Protein AF-A0A0G4NEL7-F1 (afdb_monomer)

Structure (mmCIF, N/CA/C/O backbone):
data_AF-A0A0G4NEL7-F1
#
_entry.id   AF-A0A0G4NEL7-F1
#
loop_
_atom_site.group_PDB
_atom_site.id
_atom_site.type_symbol
_atom_site.label_atom_id
_atom_site.label_alt_id
_atom_site.label_comp_id
_atom_site.label_asym_id
_atom_site.label_entity_id
_atom_site.label_seq_id
_a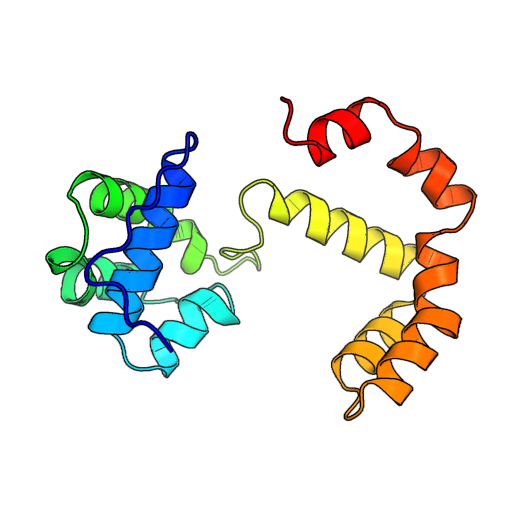tom_site.pdbx_PDB_ins_code
_atom_site.Cartn_x
_atom_site.Cartn_y
_atom_site.Cartn_z
_atom_site.occupancy
_atom_site.B_iso_or_equiv
_atom_site.auth_seq_id
_atom_site.auth_comp_id
_atom_site.auth_asym_id
_atom_site.auth_atom_id
_atom_site.pdbx_PDB_model_num
ATOM 1 N N . MET A 1 1 ? -12.979 19.273 -17.656 1.00 48.06 1 MET A N 1
ATOM 2 C CA . MET A 1 1 ? -11.788 18.869 -16.875 1.00 48.06 1 MET A CA 1
ATOM 3 C C . MET A 1 1 ? -10.561 19.122 -17.731 1.00 48.06 1 MET A C 1
ATOM 5 O O . MET A 1 1 ? -10.518 18.624 -18.847 1.00 48.06 1 MET A O 1
ATOM 9 N N . GLN A 1 2 ? -9.618 19.945 -17.270 1.00 65.31 2 GLN A N 1
ATOM 10 C CA . GLN A 1 2 ? -8.344 20.134 -17.970 1.00 65.31 2 GLN A CA 1
ATOM 11 C C . GLN A 1 2 ? -7.508 18.861 -17.794 1.00 65.31 2 GLN A C 1
ATOM 13 O O . GLN A 1 2 ? -7.263 18.450 -16.663 1.00 65.31 2 GLN A O 1
ATOM 18 N N . SER A 1 3 ? -7.133 18.216 -18.899 1.00 69.62 3 SER A N 1
ATOM 19 C CA . SER A 1 3 ? -6.262 17.036 -18.884 1.00 69.62 3 SER A CA 1
ATOM 20 C C . SER A 1 3 ? -4.810 17.517 -18.902 1.00 69.62 3 SER A C 1
ATOM 22 O O . SER A 1 3 ? -4.386 18.070 -19.920 1.00 69.62 3 SER A O 1
ATOM 24 N N . PRO A 1 4 ? -4.053 17.395 -17.798 1.00 80.25 4 PRO A N 1
ATOM 25 C CA . PRO A 1 4 ? -2.682 17.884 -17.755 1.00 80.25 4 PRO A CA 1
ATOM 26 C C . PRO A 1 4 ? -1.802 17.077 -18.715 1.00 80.25 4 PRO A C 1
ATOM 28 O O . PRO A 1 4 ? -1.865 15.851 -18.742 1.00 80.25 4 PRO A O 1
ATOM 31 N N . ALA A 1 5 ? -0.943 17.760 -19.474 1.00 84.88 5 ALA A N 1
ATOM 32 C CA . ALA A 1 5 ? -0.010 17.103 -20.393 1.00 84.88 5 ALA A CA 1
ATOM 33 C C . ALA A 1 5 ? 1.099 16.320 -19.661 1.00 84.88 5 ALA A C 1
ATOM 35 O O . ALA A 1 5 ? 1.707 15.418 -20.234 1.00 84.88 5 ALA A O 1
ATOM 36 N N . ARG A 1 6 ? 1.394 16.677 -18.401 1.00 83.81 6 ARG A N 1
ATOM 37 C CA . ARG A 1 6 ? 2.424 16.037 -17.576 1.00 83.81 6 ARG A CA 1
ATOM 38 C C . ARG A 1 6 ? 2.160 16.259 -16.087 1.00 83.81 6 ARG A C 1
ATOM 40 O O . ARG A 1 6 ? 1.699 17.328 -15.697 1.00 83.81 6 ARG A O 1
ATOM 47 N N . ILE A 1 7 ? 2.505 15.269 -15.267 1.00 83.88 7 ILE A N 1
ATOM 48 C CA . ILE A 1 7 ? 2.456 15.339 -13.802 1.00 83.88 7 ILE A CA 1
ATOM 49 C C . ILE A 1 7 ? 3.872 15.102 -13.272 1.00 83.88 7 ILE A C 1
ATOM 51 O O . ILE A 1 7 ? 4.508 14.112 -13.630 1.00 83.88 7 ILE A O 1
ATOM 55 N N . HIS A 1 8 ? 4.360 16.008 -12.427 1.00 85.38 8 HIS A N 1
ATOM 56 C CA . HIS A 1 8 ? 5.621 15.858 -11.705 1.00 85.38 8 HIS A CA 1
ATOM 57 C C . HIS A 1 8 ? 5.320 15.674 -10.219 1.00 85.38 8 HIS A C 1
ATOM 59 O O . HIS A 1 8 ? 4.723 16.551 -9.600 1.00 85.38 8 HIS A O 1
ATOM 65 N N . ALA A 1 9 ? 5.728 14.539 -9.657 1.00 86.38 9 ALA A N 1
ATOM 66 C CA . ALA A 1 9 ? 5.651 14.274 -8.227 1.00 86.38 9 ALA A CA 1
ATOM 67 C C . ALA A 1 9 ? 7.058 14.360 -7.632 1.00 86.38 9 ALA A C 1
ATOM 69 O O . ALA A 1 9 ? 7.977 13.706 -8.125 1.00 86.38 9 ALA A O 1
ATOM 70 N N . VAL A 1 10 ? 7.222 15.194 -6.607 1.00 86.44 10 VAL A N 1
ATOM 71 C CA . VAL A 1 10 ? 8.494 15.400 -5.911 1.00 86.44 10 VAL A CA 1
ATOM 72 C C . VAL A 1 10 ? 8.247 15.203 -4.425 1.00 86.44 10 VAL A C 1
ATOM 74 O O . VAL A 1 10 ? 7.520 15.976 -3.809 1.00 86.44 10 VAL A O 1
ATOM 77 N N . ASP A 1 11 ? 8.860 14.164 -3.870 1.00 89.88 11 ASP A N 1
ATOM 78 C CA . ASP A 1 11 ? 8.845 13.866 -2.439 1.00 89.88 11 ASP A CA 1
ATOM 79 C C . ASP A 1 11 ? 10.283 13.764 -1.912 1.00 89.88 11 ASP A C 1
ATOM 81 O O . ASP A 1 11 ? 11.162 13.229 -2.598 1.00 89.88 11 ASP A O 1
ATOM 85 N N . LEU A 1 12 ? 10.516 14.275 -0.699 1.00 88.12 12 LEU A N 1
ATOM 86 C CA . LEU A 1 12 ? 11.812 14.208 -0.016 1.00 88.12 12 LEU A CA 1
ATOM 87 C C . LEU A 1 12 ? 12.165 12.777 0.410 1.00 88.12 12 LEU A C 1
ATOM 89 O O . LEU A 1 12 ? 13.341 12.429 0.490 1.00 88.12 12 LEU A O 1
ATOM 93 N N . ASN A 1 13 ? 11.162 11.938 0.672 1.00 88.12 13 ASN A N 1
ATOM 94 C CA . ASN A 1 13 ? 11.344 10.532 0.974 1.00 88.12 13 ASN A CA 1
ATOM 95 C C . ASN A 1 13 ? 11.359 9.714 -0.334 1.00 88.12 13 ASN A C 1
ATOM 97 O O . ASN A 1 13 ? 10.303 9.471 -0.927 1.00 88.12 13 ASN A O 1
ATOM 101 N N . PRO A 1 14 ? 12.521 9.188 -0.768 1.00 90.75 14 PRO A N 1
ATOM 102 C CA . PRO A 1 14 ? 12.629 8.455 -2.030 1.00 90.75 14 PRO A CA 1
ATOM 103 C C . PRO A 1 14 ? 11.722 7.217 -2.091 1.00 90.75 14 PRO A C 1
ATOM 105 O O . PRO A 1 14 ? 11.287 6.828 -3.173 1.00 90.75 14 PRO A O 1
ATOM 108 N N . THR A 1 15 ? 11.369 6.625 -0.944 1.00 92.12 15 THR A N 1
ATOM 109 C CA . THR A 1 15 ? 10.478 5.454 -0.897 1.00 92.12 15 THR A CA 1
ATOM 110 C C . THR A 1 15 ? 9.052 5.771 -1.356 1.00 92.12 15 THR A C 1
ATOM 112 O O . THR A 1 15 ? 8.410 4.913 -1.962 1.00 92.12 15 THR A O 1
ATOM 115 N N . GLN A 1 16 ? 8.572 7.005 -1.148 1.00 91.88 16 GLN A N 1
ATOM 116 C CA . GLN A 1 16 ? 7.262 7.447 -1.640 1.00 91.88 16 GLN A CA 1
ATOM 117 C C . GLN A 1 16 ? 7.264 7.564 -3.164 1.00 91.88 16 GLN A C 1
ATOM 119 O O . GLN A 1 16 ? 6.340 7.080 -3.820 1.00 91.88 16 GLN A O 1
ATOM 124 N N . ASN A 1 17 ? 8.342 8.104 -3.740 1.00 95.25 17 ASN A N 1
ATOM 125 C CA . ASN A 1 17 ? 8.513 8.165 -5.192 1.00 95.25 17 ASN A CA 1
ATOM 126 C C . ASN A 1 17 ? 8.577 6.751 -5.796 1.00 95.25 17 ASN A C 1
ATOM 128 O O . ASN A 1 17 ? 7.888 6.468 -6.773 1.00 95.25 17 ASN A O 1
ATOM 132 N N . HIS A 1 18 ? 9.307 5.820 -5.171 1.00 96.31 18 HIS A N 1
ATOM 133 C CA . HIS A 1 18 ? 9.355 4.427 -5.632 1.00 96.31 18 HIS A CA 1
ATOM 134 C C . HIS A 1 18 ? 7.998 3.717 -5.542 1.00 96.31 18 HIS A C 1
ATOM 136 O O . HIS A 1 18 ? 7.674 2.903 -6.410 1.00 96.31 18 HIS A O 1
ATOM 142 N N . LEU A 1 19 ? 7.189 4.006 -4.518 1.00 96.56 19 LEU A N 1
ATOM 143 C CA . LEU A 1 19 ? 5.825 3.483 -4.408 1.00 96.56 19 LEU A CA 1
ATOM 144 C C . LEU A 1 19 ? 4.894 4.077 -5.464 1.00 96.56 19 LEU A C 1
ATOM 146 O O . LEU A 1 19 ? 4.054 3.357 -6.006 1.00 96.56 19 LEU A O 1
ATOM 150 N N . LEU A 1 20 ? 5.046 5.363 -5.780 1.00 96.50 20 LEU A N 1
ATOM 151 C CA . LEU A 1 20 ? 4.306 5.997 -6.864 1.00 96.50 20 LEU A CA 1
ATOM 152 C C . LEU A 1 20 ? 4.649 5.357 -8.213 1.00 96.50 20 LEU A C 1
ATOM 154 O O . LEU A 1 20 ? 3.737 4.963 -8.937 1.00 96.50 20 LEU A O 1
ATOM 158 N N . GLU A 1 21 ? 5.938 5.193 -8.520 1.00 97.44 21 GLU A N 1
ATOM 159 C CA . GLU A 1 21 ? 6.393 4.508 -9.736 1.00 97.44 21 GLU A CA 1
ATOM 160 C C . GLU A 1 21 ? 5.811 3.092 -9.828 1.00 97.44 21 GLU A C 1
ATOM 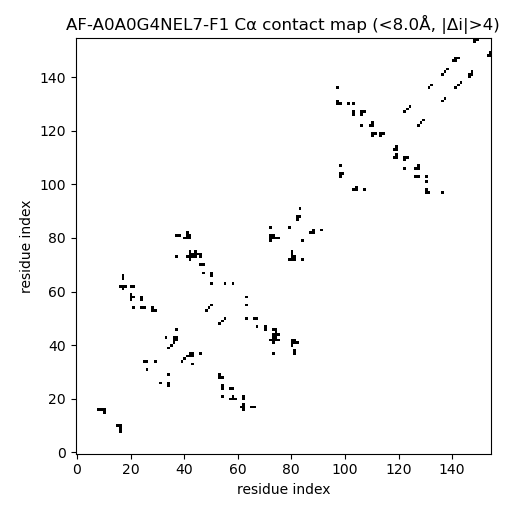162 O O . GLU A 1 21 ? 5.274 2.715 -10.868 1.00 97.44 21 GLU A O 1
ATOM 167 N N . LEU A 1 22 ? 5.820 2.329 -8.727 1.00 98.19 22 LEU A N 1
ATOM 168 C CA . LEU A 1 22 ? 5.236 0.986 -8.694 1.00 98.19 22 LEU A CA 1
ATOM 169 C C . LEU A 1 22 ? 3.734 0.987 -8.988 1.00 98.19 22 LEU A C 1
ATOM 171 O O . LEU A 1 22 ? 3.259 0.120 -9.723 1.00 98.19 22 LEU A O 1
ATOM 175 N N . LYS A 1 23 ? 2.981 1.947 -8.439 1.00 97.69 23 LYS A N 1
ATOM 176 C CA . LYS A 1 23 ? 1.544 2.089 -8.714 1.00 97.69 23 LYS A CA 1
ATOM 177 C C . LYS A 1 23 ? 1.288 2.394 -10.185 1.00 97.69 23 LYS A C 1
ATOM 179 O O . LYS A 1 23 ? 0.441 1.742 -10.786 1.00 97.69 23 LYS A O 1
ATOM 184 N N . VAL A 1 24 ? 2.025 3.342 -10.764 1.00 97.00 24 VAL A N 1
ATOM 185 C CA . VAL A 1 24 ? 1.889 3.712 -12.182 1.00 97.00 24 VAL A CA 1
ATOM 186 C C . VAL A 1 24 ? 2.243 2.528 -13.083 1.00 97.00 24 VAL A C 1
ATOM 188 O O . VAL A 1 24 ? 1.439 2.158 -13.933 1.00 97.00 24 VAL A O 1
ATOM 191 N N . ALA A 1 25 ? 3.380 1.869 -12.844 1.00 97.88 25 ALA A N 1
ATOM 192 C CA . ALA A 1 25 ? 3.784 0.671 -13.579 1.00 97.88 25 ALA A CA 1
ATOM 193 C C . ALA A 1 25 ? 2.719 -0.435 -13.504 1.00 97.88 25 ALA A C 1
ATOM 195 O O . ALA A 1 25 ? 2.399 -1.068 -14.508 1.00 97.88 25 ALA A O 1
ATOM 196 N N . SER A 1 26 ? 2.128 -0.634 -12.323 1.00 98.06 26 SER A N 1
ATOM 197 C CA . SER A 1 26 ? 1.080 -1.634 -12.118 1.00 98.06 26 SER A CA 1
ATOM 198 C C . SER A 1 26 ? -0.210 -1.288 -12.858 1.00 98.06 26 SER A C 1
ATOM 200 O O . SER A 1 26 ? -0.813 -2.178 -13.445 1.00 98.06 26 SER A O 1
ATOM 202 N N . TYR A 1 27 ? -0.608 -0.013 -12.884 1.00 95.94 27 TYR A N 1
ATOM 203 C CA . TYR A 1 27 ? -1.751 0.442 -13.682 1.00 95.94 27 TYR A CA 1
ATOM 204 C C . TYR A 1 27 ? -1.553 0.198 -15.181 1.00 95.94 27 TYR A C 1
ATOM 206 O O . TYR A 1 27 ? -2.517 -0.103 -15.878 1.00 95.94 27 TYR A O 1
ATOM 214 N N . CYS A 1 28 ? -0.323 0.336 -15.681 1.00 95.44 28 CYS A N 1
ATOM 215 C CA . CYS A 1 28 ? -0.023 0.147 -17.098 1.00 95.44 28 CYS A CA 1
ATOM 216 C C . CYS A 1 28 ? 0.084 -1.329 -17.508 1.00 95.44 28 CYS A C 1
ATOM 218 O O . CYS A 1 28 ? -0.297 -1.670 -18.624 1.00 95.44 28 CYS A O 1
ATOM 220 N N . ALA A 1 29 ? 0.638 -2.186 -16.645 1.00 97.56 29 ALA A N 1
ATOM 221 C CA . ALA A 1 29 ? 1.100 -3.518 -17.044 1.00 97.56 29 ALA A CA 1
ATOM 222 C C . ALA A 1 29 ? 0.322 -4.693 -16.429 1.00 97.56 29 ALA A C 1
ATOM 224 O O . ALA A 1 29 ? 0.506 -5.834 -16.864 1.00 97.56 29 ALA A O 1
ATOM 225 N N . LEU A 1 30 ? -0.503 -4.464 -15.401 1.00 98.25 30 LEU A N 1
ATOM 226 C CA . LEU A 1 30 ? -1.189 -5.537 -14.677 1.00 98.25 30 LEU A CA 1
ATOM 227 C C . LEU A 1 30 ? -2.704 -5.527 -14.912 1.00 98.25 30 LEU A C 1
ATOM 229 O O . LEU A 1 30 ? -3.304 -4.458 -15.031 1.00 98.25 30 LEU A O 1
ATOM 233 N N . PRO A 1 31 ? -3.352 -6.707 -14.910 1.00 97.94 31 PRO A N 1
ATOM 234 C CA . PRO A 1 31 ? -4.798 -6.771 -14.763 1.00 97.94 31 PRO A CA 1
ATOM 235 C C . PRO A 1 31 ? -5.216 -6.232 -13.388 1.00 97.94 31 PRO A C 1
ATOM 237 O O . PRO A 1 31 ? -4.446 -6.253 -12.422 1.00 97.94 31 PRO A O 1
ATOM 240 N N . TYR A 1 32 ? -6.471 -5.791 -13.290 1.00 97.38 32 TYR A N 1
ATOM 241 C CA . TYR A 1 32 ? -7.021 -5.214 -12.061 1.00 97.38 32 TYR A CA 1
ATOM 242 C C . TYR A 1 32 ? -6.883 -6.140 -10.844 1.00 97.38 32 TYR A C 1
ATOM 244 O O . TYR A 1 32 ? -6.658 -5.666 -9.738 1.00 97.38 32 TYR A O 1
ATOM 252 N N . GLU A 1 33 ? -6.967 -7.452 -11.042 1.00 97.81 33 GLU A N 1
ATOM 253 C CA . GLU A 1 33 ? -6.866 -8.460 -9.984 1.00 97.81 33 GLU A CA 1
ATOM 254 C C . GLU A 1 33 ? -5.499 -8.419 -9.283 1.00 97.81 33 GLU A C 1
ATOM 256 O O . GLU A 1 33 ? -5.418 -8.317 -8.058 1.00 97.81 33 GLU A O 1
ATOM 261 N N . ASP A 1 34 ? -4.414 -8.419 -10.062 1.00 98.06 34 ASP A N 1
ATOM 262 C CA . ASP A 1 34 ? -3.045 -8.327 -9.546 1.00 98.06 34 ASP A CA 1
ATOM 263 C C . ASP A 1 34 ? -2.798 -6.950 -8.908 1.00 98.06 34 ASP A C 1
ATOM 265 O O . ASP A 1 34 ? -2.170 -6.845 -7.849 1.00 98.06 34 ASP A O 1
ATOM 269 N N . PHE A 1 35 ? -3.340 -5.888 -9.518 1.00 97.88 35 PHE A N 1
ATOM 270 C CA . PHE A 1 35 ? -3.289 -4.538 -8.958 1.00 97.88 35 PHE A CA 1
ATOM 271 C C . PHE A 1 35 ? -3.983 -4.469 -7.589 1.00 97.88 35 PHE A C 1
ATOM 273 O O . PHE A 1 35 ? -3.421 -3.936 -6.628 1.00 97.88 35 PHE A O 1
ATOM 280 N N . TRP A 1 36 ? -5.190 -5.029 -7.479 1.00 97.06 36 TRP A N 1
ATOM 281 C CA . TRP A 1 36 ? -5.966 -5.050 -6.243 1.00 97.06 36 TRP A CA 1
ATOM 282 C C . TRP A 1 36 ? -5.272 -5.865 -5.158 1.00 97.06 36 TRP A C 1
ATOM 284 O O . TRP A 1 36 ? -5.222 -5.446 -4.008 1.00 97.06 36 TRP A O 1
ATOM 294 N N . ARG A 1 37 ? -4.648 -6.989 -5.497 1.00 96.69 37 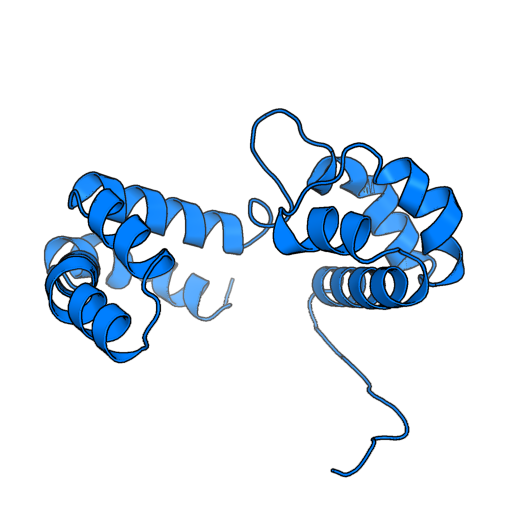ARG A N 1
ATOM 295 C CA . ARG A 1 37 ? -3.846 -7.742 -4.525 1.00 96.69 37 ARG A CA 1
ATOM 296 C C . ARG A 1 37 ? -2.695 -6.887 -3.981 1.00 96.69 37 ARG A C 1
ATOM 298 O O . ARG A 1 37 ? -2.515 -6.775 -2.768 1.00 96.69 37 ARG A O 1
ATOM 305 N N . LEU A 1 38 ? -1.956 -6.195 -4.853 1.00 96.50 38 LEU A N 1
ATOM 306 C CA . LEU A 1 38 ? -0.843 -5.338 -4.431 1.00 96.50 38 LEU A CA 1
ATOM 307 C C . LEU A 1 38 ? -1.277 -4.154 -3.564 1.00 96.50 38 LEU A C 1
ATOM 309 O O . LEU A 1 38 ? -0.635 -3.892 -2.550 1.00 96.50 38 LEU A O 1
ATOM 313 N N . PHE A 1 39 ? -2.337 -3.439 -3.941 1.00 96.19 39 PHE A N 1
ATOM 314 C CA . PHE A 1 39 ? -2.680 -2.153 -3.319 1.00 96.19 39 PHE A CA 1
ATOM 315 C C . PHE A 1 39 ? -4.034 -2.109 -2.618 1.00 96.19 39 PHE A C 1
ATOM 317 O O . PHE A 1 39 ? -4.286 -1.162 -1.899 1.00 96.19 39 PHE A O 1
ATOM 324 N N . GLY A 1 40 ? -4.915 -3.076 -2.812 1.00 93.38 40 GLY A N 1
ATOM 325 C CA . GLY A 1 40 ? -6.110 -3.270 -1.989 1.00 93.38 40 GLY A CA 1
ATOM 326 C C . GLY A 1 40 ? -5.768 -4.123 -0.773 1.00 93.38 40 GLY A C 1
ATOM 327 O O . GLY A 1 40 ? -5.840 -3.660 0.364 1.00 93.38 40 GLY A O 1
ATOM 328 N N . ASP A 1 41 ? -5.289 -5.344 -1.020 1.00 93.12 41 ASP A N 1
ATOM 329 C CA . ASP A 1 41 ? -4.933 -6.286 0.050 1.00 93.12 41 ASP A CA 1
ATOM 330 C C . ASP A 1 41 ? -3.548 -5.999 0.655 1.00 93.12 41 ASP A C 1
ATOM 332 O O . ASP A 1 41 ? -3.224 -6.449 1.759 1.00 93.12 41 ASP A O 1
ATOM 336 N N . GLY A 1 42 ? -2.703 -5.257 -0.067 1.00 95.00 42 GLY A N 1
ATOM 337 C CA . GLY A 1 42 ? -1.337 -4.959 0.356 1.00 95.00 42 GLY A CA 1
ATOM 338 C C . GLY A 1 42 ? -0.384 -6.150 0.233 1.00 95.00 42 GLY A C 1
ATOM 339 O O . GLY A 1 42 ? 0.666 -6.143 0.882 1.00 95.00 42 GLY A O 1
ATOM 340 N N . LYS A 1 43 ? -0.746 -7.199 -0.523 1.00 95.75 43 LYS A N 1
ATOM 341 C CA . LYS A 1 43 ? -0.001 -8.464 -0.613 1.00 95.75 43 LYS A CA 1
ATOM 342 C C . LYS A 1 43 ? -0.144 -9.139 -1.962 1.00 95.75 43 LYS A C 1
ATOM 344 O O . LYS A 1 43 ? -1.227 -9.248 -2.514 1.00 95.75 43 LYS A O 1
ATOM 349 N N . HIS A 1 44 ? 0.945 -9.732 -2.428 1.00 97.00 44 HIS A N 1
ATOM 350 C CA . HIS A 1 44 ? 0.934 -10.532 -3.638 1.00 97.00 44 HIS A CA 1
ATOM 351 C C . HIS A 1 44 ? 2.011 -11.626 -3.564 1.00 97.00 44 HIS A C 1
ATOM 353 O O . HIS A 1 44 ? 3.198 -11.295 -3.515 1.00 97.00 44 HIS A O 1
ATOM 359 N N . PRO A 1 45 ? 1.648 -12.924 -3.572 1.00 95.81 45 PRO A N 1
ATOM 360 C CA . PRO A 1 45 ? 2.615 -14.020 -3.459 1.00 95.81 45 PRO A CA 1
ATOM 361 C C . PRO A 1 45 ? 3.606 -14.043 -4.629 1.00 95.81 45 PRO A C 1
ATOM 363 O O . PRO A 1 45 ? 4.791 -14.279 -4.418 1.00 95.81 45 PRO A O 1
ATOM 366 N N . ASP A 1 46 ? 3.148 -13.691 -5.832 1.00 96.94 46 ASP A N 1
ATOM 367 C CA . ASP A 1 46 ? 3.984 -13.681 -7.040 1.00 96.94 46 ASP A CA 1
ATOM 368 C C . ASP A 1 46 ? 4.605 -12.311 -7.351 1.00 96.94 46 ASP A C 1
ATOM 370 O O . ASP A 1 46 ? 5.024 -12.063 -8.482 1.00 96.94 46 ASP A O 1
ATOM 374 N N . PHE A 1 47 ? 4.685 -11.403 -6.365 1.00 98.00 47 PHE A N 1
ATOM 375 C CA . PHE A 1 47 ? 5.180 -10.039 -6.596 1.00 98.00 47 PHE A CA 1
ATOM 376 C C . PHE A 1 47 ? 6.559 -10.017 -7.261 1.00 98.00 47 PHE A C 1
ATOM 378 O O . PHE A 1 47 ? 6.782 -9.236 -8.179 1.00 98.00 47 PHE A O 1
ATOM 385 N N . ARG A 1 48 ? 7.474 -10.907 -6.850 1.00 97.94 48 ARG A N 1
ATOM 386 C CA . ARG A 1 48 ? 8.804 -11.015 -7.468 1.00 97.94 48 ARG A CA 1
ATOM 387 C C . ARG A 1 48 ? 8.709 -11.284 -8.967 1.00 97.94 48 ARG A C 1
ATOM 389 O O . ARG A 1 48 ? 9.416 -10.655 -9.745 1.00 97.94 48 ARG A O 1
ATOM 396 N N . THR A 1 49 ? 7.855 -12.218 -9.367 1.00 98.25 49 THR A N 1
ATOM 397 C CA . THR A 1 49 ? 7.678 -12.587 -10.773 1.00 98.25 49 THR A CA 1
ATOM 398 C C . THR A 1 49 ? 7.093 -11.420 -11.556 1.00 98.25 49 THR A C 1
ATOM 400 O O . THR A 1 49 ? 7.645 -11.062 -12.596 1.00 98.25 49 THR A O 1
ATOM 403 N N . LEU A 1 50 ? 6.048 -10.771 -11.033 1.00 98.31 50 LEU A N 1
ATOM 404 C CA . LEU A 1 50 ? 5.456 -9.578 -11.648 1.00 98.31 50 LEU A CA 1
ATOM 405 C C . LEU A 1 50 ? 6.481 -8.449 -11.798 1.00 98.31 50 LEU A C 1
ATOM 407 O O . LEU A 1 50 ? 6.584 -7.849 -12.867 1.00 98.31 50 LEU A O 1
ATOM 411 N N . LEU A 1 51 ? 7.285 -8.210 -10.759 1.00 98.38 51 LEU A N 1
ATOM 412 C CA . LEU A 1 51 ? 8.327 -7.191 -10.755 1.00 98.38 51 LEU A CA 1
ATOM 413 C C . LEU A 1 51 ? 9.343 -7.419 -11.877 1.00 98.38 51 LEU A C 1
ATOM 415 O O . LEU A 1 51 ? 9.660 -6.490 -12.613 1.00 98.38 51 LEU A O 1
ATOM 419 N N . MET A 1 52 ? 9.827 -8.653 -12.028 1.00 97.88 52 MET A N 1
ATOM 420 C CA . MET A 1 52 ? 10.846 -8.988 -13.025 1.00 97.88 52 MET A CA 1
ATOM 421 C C . MET A 1 52 ? 10.295 -8.999 -14.455 1.00 97.88 52 MET A C 1
ATOM 423 O O . MET A 1 52 ? 10.987 -8.553 -15.366 1.00 97.88 52 MET A O 1
ATOM 427 N N . THR A 1 53 ? 9.080 -9.520 -14.650 1.00 97.62 53 THR A N 1
ATOM 428 C CA . THR A 1 53 ? 8.555 -9.859 -15.987 1.00 97.62 53 THR A CA 1
ATOM 429 C C . THR A 1 53 ? 7.621 -8.812 -16.579 1.00 97.62 53 THR A C 1
ATOM 431 O O . THR A 1 53 ? 7.596 -8.662 -17.796 1.00 97.62 53 THR A O 1
ATOM 434 N N . LYS A 1 54 ? 6.852 -8.098 -15.747 1.00 97.88 54 LYS A N 1
ATOM 435 C CA . LYS A 1 54 ? 5.829 -7.146 -16.206 1.00 97.88 54 LYS A CA 1
ATOM 436 C C . LYS A 1 54 ? 6.137 -5.704 -15.820 1.00 97.88 54 LYS A C 1
ATOM 438 O O . LYS A 1 54 ? 5.885 -4.805 -16.608 1.00 97.88 54 LYS A O 1
ATOM 443 N N . LEU A 1 55 ? 6.665 -5.468 -14.618 1.00 98.31 55 LEU A N 1
ATOM 444 C CA . LEU A 1 55 ? 6.819 -4.107 -14.085 1.00 98.31 55 LEU A CA 1
ATOM 445 C C . LEU A 1 55 ? 8.179 -3.479 -14.404 1.00 98.31 55 LEU A C 1
ATOM 447 O O . LEU A 1 55 ? 8.258 -2.261 -14.532 1.00 98.31 55 LEU A O 1
ATOM 451 N N . SER A 1 56 ? 9.239 -4.281 -14.547 1.00 97.19 56 SER A N 1
ATOM 452 C CA . SER A 1 56 ? 10.605 -3.791 -14.780 1.00 97.19 56 SER A CA 1
ATOM 453 C C . SER A 1 56 ? 10.754 -2.812 -15.959 1.00 97.19 56 SER A C 1
ATOM 455 O O . SER A 1 56 ? 11.488 -1.841 -15.780 1.00 97.19 56 SER A O 1
ATOM 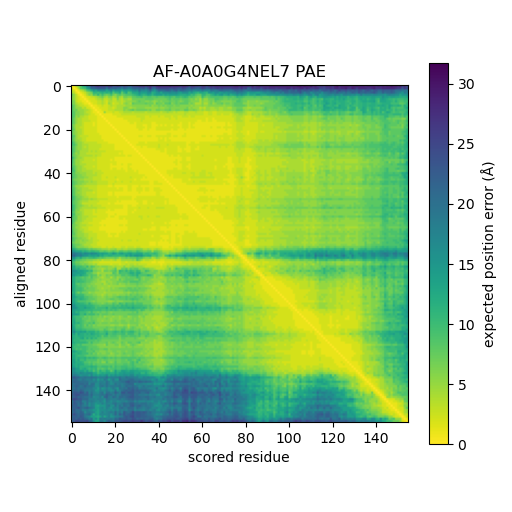457 N N . PRO A 1 57 ? 10.041 -2.943 -17.103 1.00 97.19 57 PRO A N 1
ATOM 458 C CA . PRO A 1 57 ? 10.163 -1.984 -18.207 1.00 97.19 57 PRO A CA 1
ATOM 459 C C . PRO A 1 57 ? 9.556 -0.605 -17.906 1.00 97.19 57 PRO A C 1
ATOM 461 O O . PRO A 1 57 ? 9.825 0.355 -18.622 1.00 97.19 57 PRO A O 1
ATOM 464 N N . HIS A 1 58 ? 8.724 -0.504 -16.866 1.00 97.31 58 HIS A N 1
ATOM 465 C CA . HIS A 1 58 ? 7.972 0.702 -16.504 1.00 97.31 58 HIS A CA 1
ATOM 466 C C . HIS A 1 58 ? 8.505 1.388 -15.239 1.00 97.31 58 HIS A C 1
ATOM 468 O O . HIS A 1 58 ? 7.891 2.332 -14.746 1.00 97.31 58 HIS A O 1
ATOM 474 N N . LEU A 1 59 ? 9.626 0.910 -14.695 1.00 97.50 59 LEU A N 1
ATOM 475 C CA . LEU A 1 59 ? 10.243 1.435 -13.481 1.00 97.50 59 LEU A CA 1
ATOM 476 C C . LEU A 1 59 ? 11.597 2.060 -13.797 1.00 97.50 59 LEU A C 1
ATOM 478 O O . LEU A 1 59 ? 12.357 1.548 -14.618 1.00 97.50 59 LEU A O 1
ATOM 482 N N . SER A 1 60 ? 11.955 3.123 -13.076 1.00 97.00 60 SER A N 1
ATOM 483 C CA . SER A 1 60 ? 13.352 3.546 -13.036 1.00 97.00 60 SER A CA 1
ATOM 484 C C . SER A 1 60 ? 14.227 2.456 -12.407 1.00 97.00 60 SER A C 1
ATOM 486 O O . SER A 1 60 ? 13.783 1.685 -11.549 1.00 97.00 60 SER A O 1
ATOM 488 N N . SER A 1 61 ? 15.515 2.430 -12.761 1.00 97.19 61 SER A N 1
ATOM 489 C CA . SER A 1 61 ? 16.466 1.462 -12.196 1.00 97.19 61 SER A CA 1
ATOM 490 C C . SER A 1 61 ? 16.504 1.504 -10.665 1.00 97.19 61 SER A C 1
ATOM 492 O O . SER A 1 61 ? 16.615 0.462 -10.025 1.00 97.19 61 SER A O 1
ATOM 494 N N . ARG A 1 62 ? 16.357 2.697 -10.068 1.00 97.19 62 ARG A N 1
ATOM 495 C CA . ARG A 1 62 ? 16.339 2.879 -8.608 1.00 97.19 62 ARG A CA 1
ATOM 496 C C . ARG A 1 62 ? 15.086 2.274 -7.979 1.00 97.19 62 ARG A C 1
ATOM 498 O O . ARG A 1 62 ? 15.206 1.522 -7.015 1.00 97.19 62 ARG A O 1
ATOM 505 N N . ALA A 1 63 ? 13.905 2.550 -8.538 1.00 97.50 63 ALA A N 1
ATOM 506 C CA . ALA A 1 63 ? 12.657 1.975 -8.042 1.00 97.50 63 ALA A CA 1
ATOM 507 C C . ALA A 1 63 ? 12.650 0.449 -8.179 1.00 97.50 63 ALA A C 1
ATOM 509 O O . ALA A 1 63 ? 12.290 -0.255 -7.236 1.00 97.50 63 ALA A O 1
ATOM 510 N N . PHE A 1 64 ? 13.111 -0.074 -9.317 1.00 98.19 64 PHE A N 1
ATOM 511 C CA . PHE A 1 64 ? 13.235 -1.512 -9.526 1.00 98.19 64 PHE A CA 1
ATOM 512 C C . PHE A 1 64 ? 14.169 -2.163 -8.496 1.00 98.19 64 PHE A C 1
ATOM 514 O O . PHE A 1 64 ? 13.778 -3.135 -7.851 1.00 98.19 64 PHE A O 1
ATOM 521 N N . GLN A 1 65 ? 15.368 -1.609 -8.283 1.00 98.12 65 GLN A N 1
ATOM 522 C CA . GLN A 1 65 ? 16.311 -2.112 -7.277 1.00 98.12 65 GLN A CA 1
ATOM 523 C C . GLN A 1 65 ? 15.723 -2.073 -5.864 1.00 98.12 65 GLN A C 1
ATOM 525 O O . GLN A 1 65 ? 15.837 -3.057 -5.130 1.00 98.12 65 GLN A O 1
ATOM 530 N N . TYR A 1 66 ? 15.056 -0.975 -5.498 1.00 98.00 66 TYR A N 1
ATOM 531 C CA . TYR A 1 66 ? 14.383 -0.849 -4.210 1.00 98.00 66 TYR A CA 1
ATOM 532 C C . TYR A 1 66 ? 13.343 -1.960 -4.017 1.00 98.00 66 TYR A C 1
ATOM 534 O O . TYR A 1 66 ? 13.376 -2.670 -3.012 1.00 98.00 66 TYR A O 1
ATOM 542 N N . TRP A 1 67 ? 12.451 -2.172 -4.987 1.00 97.94 67 TRP A N 1
ATOM 543 C CA . TRP A 1 67 ? 11.409 -3.194 -4.869 1.00 97.94 67 TRP A CA 1
ATOM 544 C C . TRP A 1 67 ? 11.949 -4.618 -4.944 1.00 97.94 67 TRP A C 1
ATOM 546 O O . TRP A 1 67 ? 11.412 -5.494 -4.271 1.00 97.94 67 TRP A O 1
ATOM 556 N N . LEU A 1 68 ? 13.042 -4.842 -5.675 1.00 97.94 68 LEU A N 1
ATOM 557 C CA . LEU A 1 68 ? 13.742 -6.124 -5.720 1.00 97.94 68 LEU A CA 1
ATOM 558 C C . LEU A 1 68 ? 14.329 -6.486 -4.347 1.00 97.94 68 LEU A C 1
ATOM 560 O O . LEU A 1 68 ? 14.236 -7.636 -3.922 1.00 97.94 68 LEU A O 1
ATOM 564 N N . GLN A 1 69 ? 14.869 -5.508 -3.618 1.00 97.38 69 GLN A N 1
ATOM 565 C CA . GLN A 1 69 ? 15.343 -5.694 -2.239 1.00 97.38 69 GLN A CA 1
ATOM 566 C C . GLN A 1 69 ? 14.182 -5.844 -1.235 1.00 97.38 69 GLN A C 1
ATOM 568 O O . GLN A 1 69 ? 14.312 -6.526 -0.218 1.00 97.38 69 GLN A O 1
ATOM 573 N N . ASN A 1 70 ? 13.016 -5.263 -1.539 1.00 96.19 70 ASN A N 1
ATOM 574 C CA . ASN A 1 70 ? 11.853 -5.200 -0.648 1.00 96.19 70 ASN A CA 1
ATOM 575 C C . ASN A 1 70 ? 10.689 -6.123 -1.058 1.00 96.19 70 ASN A C 1
ATOM 577 O O . ASN A 1 70 ? 9.551 -5.913 -0.646 1.00 96.19 70 ASN A O 1
ATOM 581 N N . ILE A 1 71 ? 10.952 -7.204 -1.802 1.00 96.62 71 ILE A N 1
ATOM 582 C CA . ILE A 1 71 ? 9.926 -8.189 -2.218 1.00 96.62 71 ILE A CA 1
ATOM 583 C C . ILE A 1 71 ? 9.115 -8.729 -1.031 1.00 96.62 71 ILE A C 1
ATOM 585 O O . ILE A 1 71 ? 7.917 -9.013 -1.142 1.00 96.62 71 ILE A O 1
ATOM 589 N N . HIS A 1 72 ? 9.774 -8.888 0.117 1.00 93.75 72 HIS A N 1
ATOM 590 C CA . HIS A 1 72 ? 9.177 -9.411 1.341 1.00 93.75 72 HIS A CA 1
ATOM 591 C C . HIS A 1 72 ? 7.995 -8.566 1.846 1.00 93.75 72 HIS A C 1
ATOM 593 O O . HIS A 1 72 ? 7.144 -9.106 2.546 1.00 93.75 72 HIS A O 1
ATOM 599 N N . VAL A 1 73 ? 7.898 -7.286 1.463 1.00 94.75 73 VAL A N 1
ATOM 600 C CA . VAL A 1 73 ? 6.781 -6.396 1.822 1.00 94.75 73 VAL A CA 1
ATOM 601 C C . VAL A 1 73 ? 5.441 -6.949 1.333 1.00 94.75 73 VAL A C 1
ATOM 603 O O . VAL A 1 73 ? 4.464 -6.921 2.074 1.00 94.75 73 VAL A O 1
ATOM 606 N N . PHE A 1 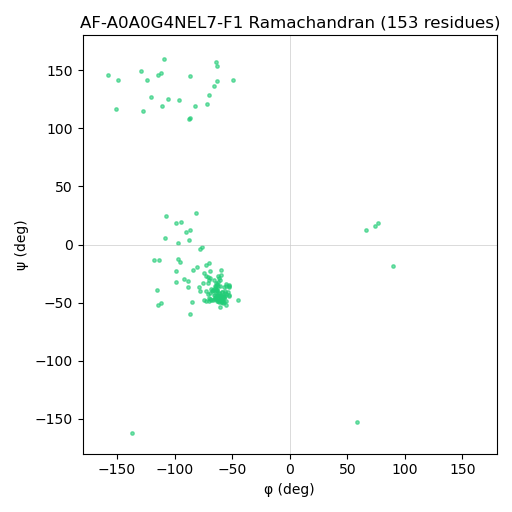74 ? 5.401 -7.511 0.122 1.00 95.94 74 PHE A N 1
ATOM 607 C CA . PHE A 1 74 ? 4.171 -8.042 -0.477 1.00 95.94 74 PHE A CA 1
ATOM 608 C C . PHE A 1 74 ? 4.026 -9.560 -0.345 1.00 95.94 74 PHE A C 1
ATOM 610 O O . PHE A 1 74 ? 2.916 -10.081 -0.420 1.00 95.94 74 PHE A O 1
ATOM 617 N N . THR A 1 75 ? 5.126 -10.287 -0.155 1.00 94.75 75 THR A N 1
ATOM 618 C CA . THR A 1 75 ? 5.136 -11.763 -0.180 1.00 94.75 75 THR A CA 1
ATOM 619 C C . THR A 1 75 ? 5.061 -12.401 1.207 1.00 94.75 75 THR A C 1
ATOM 621 O O . THR A 1 75 ? 5.090 -13.628 1.340 1.00 94.75 75 THR A O 1
ATOM 624 N N . ASN A 1 76 ? 4.966 -11.601 2.272 1.00 88.44 76 ASN A N 1
ATOM 625 C CA . ASN A 1 76 ? 5.013 -12.141 3.619 1.00 88.44 76 ASN A CA 1
ATOM 626 C C . ASN A 1 76 ? 3.758 -12.949 4.008 1.00 88.44 76 ASN A C 1
ATOM 628 O O . ASN A 1 76 ? 2.625 -12.467 3.958 1.00 88.44 76 ASN A O 1
ATOM 632 N N . LYS A 1 77 ? 3.980 -14.173 4.508 1.00 81.44 77 LYS A N 1
ATOM 633 C CA . LYS A 1 77 ? 2.921 -15.085 4.981 1.00 81.44 77 LYS A CA 1
ATOM 634 C C . LYS A 1 77 ? 2.469 -14.831 6.428 1.00 81.44 77 LYS A C 1
ATOM 636 O O . LYS A 1 77 ? 1.357 -15.189 6.794 1.00 81.44 77 LYS A O 1
ATOM 641 N N . ARG A 1 78 ? 3.294 -14.192 7.264 1.00 76.06 78 ARG A N 1
ATOM 642 C CA . ARG A 1 78 ? 3.085 -13.940 8.710 1.00 76.06 78 ARG A CA 1
ATOM 643 C C . ARG A 1 78 ? 2.187 -12.733 9.006 1.00 76.06 78 ARG A C 1
ATOM 645 O O . ARG A 1 78 ? 2.301 -12.107 10.055 1.00 76.06 78 ARG A O 1
ATOM 652 N N . GLY A 1 79 ? 1.285 -12.400 8.088 1.00 71.00 79 GLY A N 1
ATOM 653 C CA . GLY A 1 79 ? 0.222 -11.432 8.346 1.00 71.00 79 GLY A CA 1
ATOM 654 C C . GLY A 1 79 ? 0.545 -9.969 8.040 1.00 71.00 79 GLY A C 1
ATOM 655 O O . GLY A 1 79 ? -0.410 -9.249 7.788 1.00 71.00 79 GLY A O 1
ATOM 656 N N . TYR A 1 80 ? 1.807 -9.548 7.914 1.00 81.94 80 TYR A N 1
ATOM 657 C CA . TYR A 1 80 ? 2.132 -8.167 7.520 1.00 81.94 80 TYR A CA 1
ATOM 658 C C . TYR A 1 80 ? 2.164 -7.983 5.993 1.00 81.94 80 TYR A C 1
ATOM 660 O O . TYR A 1 80 ? 2.525 -8.918 5.281 1.00 81.94 80 TYR A O 1
ATOM 668 N N . GLY A 1 81 ? 1.740 -6.822 5.495 1.00 90.06 81 GLY A N 1
ATOM 669 C CA . GLY A 1 81 ? 1.800 -6.429 4.079 1.00 90.06 81 GLY A CA 1
ATOM 670 C C . GLY A 1 81 ? 2.268 -4.983 3.900 1.00 90.06 81 GLY A C 1
ATOM 671 O O . GLY A 1 81 ? 2.789 -4.385 4.842 1.00 90.06 81 GLY A O 1
ATOM 672 N N . LEU A 1 82 ? 2.028 -4.397 2.724 1.00 92.38 82 LEU A N 1
ATOM 673 C CA . LEU A 1 82 ? 2.372 -3.004 2.396 1.00 92.38 82 LEU A CA 1
ATOM 674 C C . LEU A 1 82 ? 1.989 -2.018 3.512 1.00 92.38 82 LEU A C 1
ATOM 676 O O . LEU A 1 82 ? 2.810 -1.217 3.953 1.00 92.38 82 LEU A O 1
ATOM 680 N N . TYR A 1 83 ? 0.761 -2.118 4.018 1.00 88.94 83 TYR A N 1
ATOM 681 C CA . TYR A 1 83 ? 0.224 -1.206 5.031 1.00 88.94 83 TYR A CA 1
ATOM 682 C C . TYR A 1 83 ? 0.804 -1.398 6.434 1.00 88.94 83 TYR A C 1
ATOM 684 O O . TYR A 1 83 ? 0.736 -0.490 7.263 1.00 88.94 83 TYR A O 1
ATOM 692 N N . ASP A 1 84 ? 1.432 -2.542 6.689 1.00 83.44 84 ASP A N 1
ATOM 693 C CA . ASP A 1 84 ? 2.128 -2.848 7.937 1.00 83.44 84 ASP A CA 1
ATOM 694 C C . ASP A 1 84 ? 3.609 -2.429 7.906 1.00 83.44 84 ASP A C 1
ATOM 696 O O . ASP A 1 84 ? 4.373 -2.793 8.808 1.00 83.44 84 ASP A O 1
ATOM 700 N N . THR A 1 85 ? 4.023 -1.667 6.890 1.00 80.44 85 THR A N 1
ATOM 701 C CA . THR A 1 85 ? 5.368 -1.089 6.769 1.00 80.44 85 THR A CA 1
ATOM 702 C C . THR A 1 85 ? 5.345 0.426 6.981 1.00 80.44 85 THR A C 1
ATOM 704 O O . THR A 1 85 ? 4.295 1.058 6.901 1.00 80.44 85 THR A O 1
ATOM 707 N N . GLY A 1 86 ? 6.494 1.022 7.316 1.00 78.94 86 GLY A N 1
ATOM 708 C CA . GLY A 1 86 ? 6.603 2.469 7.542 1.00 78.94 86 GLY A CA 1
ATOM 709 C C . GLY A 1 86 ? 5.686 3.011 8.651 1.00 78.94 86 GLY A C 1
ATOM 710 O O . GLY A 1 86 ? 5.318 2.301 9.590 1.00 78.94 86 GLY A O 1
ATOM 711 N N . GLY A 1 87 ? 5.313 4.291 8.542 1.00 76.12 87 GLY A N 1
ATOM 712 C CA . GLY A 1 87 ? 4.492 4.991 9.539 1.00 76.12 87 GLY A CA 1
ATOM 713 C C . GLY A 1 87 ? 3.071 4.432 9.691 1.00 76.12 87 GLY A C 1
ATOM 714 O O . GLY A 1 87 ? 2.545 4.381 10.806 1.00 76.12 87 GLY A O 1
ATOM 715 N N . SER A 1 88 ? 2.462 3.923 8.611 1.00 77.62 88 SER A N 1
ATOM 716 C CA . SER A 1 88 ? 1.099 3.364 8.652 1.00 77.62 88 SER A CA 1
ATOM 717 C C . SER A 1 88 ? 0.984 2.175 9.605 1.00 77.62 88 SER A C 1
ATOM 719 O O . SER A 1 88 ? -0.040 2.017 10.272 1.00 77.62 88 SER A O 1
ATOM 721 N N . ARG A 1 89 ? 2.065 1.401 9.774 1.00 83.00 89 ARG A N 1
ATOM 722 C CA . ARG A 1 89 ? 2.158 0.322 10.767 1.00 83.00 89 ARG A CA 1
ATOM 723 C C . ARG A 1 89 ? 1.796 0.793 12.173 1.00 83.00 89 ARG A C 1
ATOM 725 O O . ARG A 1 89 ? 1.094 0.089 12.902 1.00 83.00 89 ARG A O 1
ATOM 732 N N . HIS A 1 90 ? 2.301 1.957 12.575 1.00 80.31 90 HIS A N 1
ATOM 733 C CA . HIS A 1 90 ? 2.078 2.501 13.911 1.00 80.31 90 HIS A CA 1
ATOM 734 C C . HIS A 1 90 ? 0.625 2.942 14.073 1.00 80.31 90 HIS A C 1
ATOM 736 O O . HIS A 1 90 ? -0.028 2.530 15.032 1.00 80.31 90 HIS A O 1
ATOM 742 N N . ALA A 1 91 ? 0.084 3.663 13.088 1.00 80.50 91 ALA A N 1
ATOM 743 C CA . ALA A 1 91 ? -1.312 4.092 13.086 1.00 80.50 91 ALA A CA 1
ATOM 744 C C . ALA A 1 91 ? -2.290 2.904 13.166 1.00 80.50 91 ALA A C 1
ATOM 746 O O . ALA A 1 91 ? -3.174 2.881 14.024 1.00 80.50 91 ALA A O 1
ATOM 747 N N . ILE A 1 92 ? -2.091 1.867 12.342 1.00 85.06 92 ILE A N 1
ATOM 748 C CA . ILE A 1 92 ? -2.937 0.662 12.341 1.00 85.06 92 ILE A CA 1
ATOM 749 C C . ILE A 1 92 ? -2.864 -0.058 13.691 1.00 85.06 92 ILE A C 1
ATOM 751 O O . ILE A 1 92 ? -3.887 -0.505 14.215 1.00 85.06 92 ILE A O 1
ATOM 755 N N . ARG A 1 93 ? -1.673 -0.167 14.293 1.00 83.38 93 ARG A N 1
ATOM 756 C CA . ARG A 1 93 ? -1.504 -0.796 15.613 1.00 83.38 93 ARG A CA 1
ATOM 757 C C . ARG A 1 93 ? -2.220 -0.029 16.714 1.00 83.38 93 ARG A C 1
ATOM 759 O O . ARG A 1 93 ? -2.943 -0.654 17.489 1.00 83.38 93 ARG A O 1
ATOM 766 N N . VAL A 1 94 ? -2.054 1.292 16.756 1.00 82.00 94 VAL A N 1
ATOM 767 C CA . VAL A 1 94 ? -2.737 2.164 17.720 1.00 82.00 94 VAL A CA 1
ATOM 768 C C . VAL A 1 94 ? -4.248 2.013 17.568 1.00 82.00 94 VAL A C 1
ATOM 770 O O . VAL A 1 94 ? -4.933 1.693 18.535 1.00 82.00 94 VAL A O 1
ATOM 773 N N . PHE A 1 95 ? -4.773 2.093 16.345 1.00 84.75 95 PHE A N 1
ATOM 7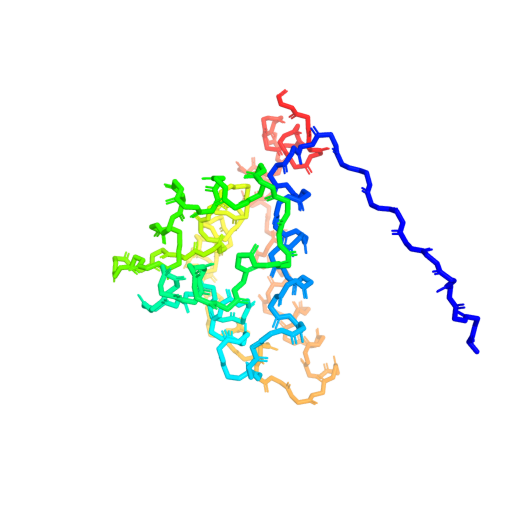74 C CA . PHE A 1 95 ? -6.202 1.912 16.094 1.00 84.75 95 PHE A CA 1
ATOM 775 C C . PHE A 1 95 ? -6.715 0.519 16.516 1.00 84.75 95 PHE A C 1
ATOM 777 O O . PHE A 1 95 ? -7.739 0.398 17.193 1.00 84.75 95 PHE A O 1
ATOM 784 N N . ARG A 1 96 ? -5.984 -0.561 16.203 1.00 86.31 96 ARG A N 1
ATOM 785 C CA . ARG A 1 96 ? -6.330 -1.931 16.646 1.00 86.31 96 ARG A CA 1
ATOM 786 C C . ARG A 1 96 ? -6.321 -2.088 18.167 1.00 86.31 96 ARG A C 1
ATOM 788 O O . ARG A 1 96 ? -7.079 -2.907 18.694 1.00 86.31 96 ARG A O 1
ATOM 795 N N . TRP A 1 97 ? -5.450 -1.359 18.858 1.00 84.75 97 TRP A N 1
ATOM 796 C CA . TRP A 1 97 ? -5.356 -1.363 20.314 1.00 84.75 97 TRP A CA 1
ATOM 797 C C . TRP A 1 97 ? -6.534 -0.617 20.943 1.00 84.75 97 TRP A C 1
ATOM 799 O O . TRP A 1 97 ? -7.245 -1.192 21.765 1.00 84.75 97 TRP A O 1
ATOM 809 N N . ILE A 1 98 ? -6.827 0.592 20.460 1.00 82.94 98 ILE A N 1
ATOM 810 C CA . ILE A 1 98 ? -7.973 1.403 20.891 1.00 82.94 98 ILE A CA 1
ATOM 811 C C . ILE A 1 98 ? -9.276 0.623 20.727 1.00 82.94 98 ILE A C 1
ATOM 813 O O . ILE A 1 98 ? -10.041 0.453 21.674 1.00 82.94 98 ILE A O 1
ATOM 817 N N . THR A 1 99 ? -9.513 0.084 19.532 1.00 88.00 99 THR A N 1
ATOM 818 C CA . THR A 1 99 ? -10.751 -0.653 19.244 1.00 88.00 99 THR A CA 1
ATOM 819 C C . THR A 1 99 ? -10.919 -1.887 20.125 1.00 88.00 99 THR A C 1
ATOM 821 O O . THR A 1 99 ? -12.047 -2.280 20.417 1.00 88.00 99 THR A O 1
ATOM 824 N N . ARG A 1 100 ? -9.811 -2.494 20.569 1.00 87.62 100 ARG A N 1
ATOM 825 C CA . ARG A 1 100 ? -9.821 -3.615 21.512 1.00 87.62 100 ARG A CA 1
ATOM 826 C C . ARG A 1 100 ? -10.134 -3.158 22.936 1.00 87.62 100 ARG A C 1
ATOM 828 O O . ARG A 1 100 ? -10.986 -3.774 23.560 1.00 87.62 100 ARG A O 1
ATOM 835 N N . ILE A 1 101 ? -9.472 -2.111 23.430 1.00 86.00 101 ILE A N 1
ATOM 836 C CA . ILE A 1 101 ? -9.642 -1.618 24.808 1.00 86.00 101 ILE A CA 1
ATOM 837 C C . ILE A 1 101 ? -11.044 -1.081 25.045 1.00 86.00 101 ILE A C 1
ATOM 839 O O . ILE A 1 101 ? -11.661 -1.397 26.054 1.00 86.00 101 ILE A O 1
ATOM 843 N N . PHE A 1 102 ? -11.567 -0.314 24.094 1.00 86.25 102 PHE A N 1
ATOM 844 C CA . PHE A 1 102 ? -12.889 0.291 24.215 1.00 86.25 102 PHE A CA 1
ATOM 845 C C . PHE A 1 102 ? -14.015 -0.621 23.713 1.00 86.25 102 PHE A C 1
ATOM 847 O O . PHE A 1 102 ? -15.163 -0.199 23.652 1.00 86.25 102 PHE A O 1
ATOM 854 N N . GLY A 1 103 ? -13.708 -1.860 23.307 1.00 89.25 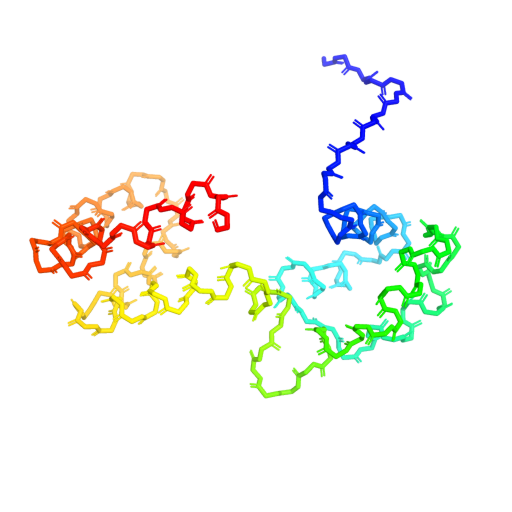103 GLY A N 1
ATOM 855 C CA . GLY A 1 103 ? -14.715 -2.830 22.867 1.00 89.25 103 GLY A CA 1
ATOM 856 C C . GLY A 1 103 ? -15.455 -2.466 21.571 1.00 89.25 103 GLY A C 1
ATOM 857 O O . GLY A 1 103 ? -16.434 -3.117 21.218 1.00 89.25 103 GLY A O 1
ATOM 858 N N . VAL A 1 104 ? -14.991 -1.468 20.813 1.00 92.50 104 VAL A N 1
ATOM 859 C CA . VAL A 1 104 ? -15.697 -0.937 19.629 1.00 92.50 104 VAL A CA 1
ATOM 860 C C . VAL A 1 104 ? -15.403 -1.687 18.325 1.00 92.50 104 VAL A C 1
ATOM 862 O O . VAL A 1 104 ? -15.777 -1.224 17.252 1.00 92.50 104 VAL A O 1
ATOM 865 N N . ARG A 1 105 ? -14.767 -2.866 18.364 1.00 92.00 105 ARG A N 1
ATOM 866 C CA . ARG A 1 105 ? -14.456 -3.649 17.146 1.00 92.00 105 ARG A CA 1
ATOM 867 C C . ARG A 1 105 ? -15.681 -3.950 16.285 1.00 92.00 105 ARG A C 1
ATOM 869 O O . ARG A 1 105 ? -15.608 -3.820 15.068 1.00 92.00 105 ARG A O 1
ATOM 876 N N . ARG A 1 106 ? -16.801 -4.325 16.912 1.00 93.12 106 ARG A N 1
ATOM 877 C CA . ARG A 1 106 ? -18.057 -4.594 16.196 1.00 93.12 106 ARG A CA 1
ATOM 878 C C . ARG A 1 106 ? -18.603 -3.329 15.537 1.00 93.12 106 ARG A C 1
ATOM 880 O O . ARG A 1 106 ? -19.027 -3.394 14.394 1.00 93.12 106 ARG A O 1
ATOM 887 N N . ALA A 1 107 ? -18.520 -2.190 16.225 1.00 93.25 107 ALA A N 1
ATOM 888 C CA . ALA A 1 107 ? -18.934 -0.904 15.674 1.00 93.25 107 ALA A CA 1
ATOM 889 C C . ALA A 1 107 ? -18.060 -0.474 14.488 1.00 93.25 107 ALA A C 1
ATOM 891 O O . ALA A 1 107 ? -18.571 0.090 13.533 1.00 93.25 107 ALA A O 1
ATOM 892 N N . VAL A 1 108 ? -16.755 -0.766 14.515 1.00 93.56 108 VAL A N 1
ATOM 893 C CA . VAL A 1 108 ? -15.875 -0.520 13.361 1.00 93.56 108 VAL A CA 1
ATOM 894 C C . VAL A 1 108 ? -16.254 -1.407 12.177 1.00 93.56 108 VAL A C 1
ATOM 896 O O . VAL A 1 108 ? -16.320 -0.910 11.061 1.00 93.56 108 VAL A O 1
ATOM 899 N N . ALA A 1 109 ? -16.528 -2.695 12.399 1.00 93.44 109 ALA A N 1
ATOM 900 C CA . ALA A 1 109 ? -16.984 -3.581 11.327 1.00 93.44 109 ALA A CA 1
ATOM 901 C C . ALA A 1 109 ? -18.319 -3.106 10.727 1.00 93.44 109 ALA A C 1
ATOM 903 O O . ALA A 1 109 ? -18.445 -3.020 9.512 1.00 93.44 109 ALA A O 1
ATOM 904 N N . GLU A 1 110 ? -19.271 -2.721 11.580 1.00 94.44 110 GLU A N 1
ATOM 905 C CA . GLU A 1 110 ? -20.546 -2.119 11.178 1.00 94.44 110 GLU A CA 1
ATOM 906 C C . GLU A 1 110 ? -20.319 -0.849 10.348 1.00 94.44 110 GLU A C 1
ATOM 908 O O . GLU A 1 110 ? -20.825 -0.747 9.240 1.00 94.44 110 GLU A O 1
ATOM 913 N N . PHE A 1 111 ? -19.477 0.073 10.824 1.00 95.06 111 PHE A N 1
ATOM 914 C CA . PHE A 1 111 ? -19.129 1.313 10.124 1.00 95.06 111 PHE A CA 1
ATOM 915 C C . PHE A 1 111 ? -18.563 1.073 8.719 1.00 95.06 111 PHE A C 1
ATOM 917 O O . PHE A 1 111 ? -18.891 1.811 7.790 1.00 95.06 111 PHE A O 1
ATOM 924 N N . LEU A 1 112 ? -17.724 0.047 8.558 1.00 93.31 112 LEU A N 1
ATOM 925 C CA . LEU A 1 112 ? -17.134 -0.312 7.267 1.00 93.31 112 LEU A CA 1
ATOM 926 C C . LEU A 1 112 ? -18.136 -0.988 6.319 1.00 93.31 112 LEU A C 1
ATOM 928 O O . LEU A 1 112 ? -17.939 -0.918 5.110 1.00 93.31 112 LEU A O 1
ATOM 932 N N . ASP A 1 113 ? -19.194 -1.615 6.841 1.00 95.56 113 ASP A N 1
ATOM 933 C CA . ASP A 1 113 ? -20.203 -2.318 6.035 1.00 95.56 113 ASP A CA 1
ATOM 934 C C . ASP A 1 113 ? -21.448 -1.468 5.702 1.00 95.56 113 ASP A C 1
ATOM 936 O O . ASP A 1 113 ? -22.204 -1.822 4.792 1.00 95.56 113 ASP A O 1
ATOM 940 N N . THR A 1 114 ? -21.655 -0.334 6.388 1.00 95.50 114 THR A N 1
ATOM 941 C CA . THR A 1 114 ? -22.778 0.591 6.115 1.00 95.50 114 THR A CA 1
ATOM 942 C C . THR A 1 114 ? -22.910 0.950 4.631 1.00 95.50 114 THR A C 1
ATOM 944 O O . THR A 1 114 ? -21.918 1.150 3.928 1.00 95.50 114 THR A O 1
ATOM 947 N N . LYS A 1 115 ? -24.154 1.046 4.140 1.00 94.75 115 LYS A N 1
ATOM 948 C CA . LYS A 1 115 ? -24.437 1.319 2.716 1.00 94.75 115 LYS A CA 1
ATOM 949 C C . LYS A 1 115 ? -24.709 2.793 2.441 1.00 94.75 115 LYS A C 1
ATOM 951 O O . LYS A 1 115 ? -24.705 3.211 1.285 1.00 94.75 115 LYS A O 1
ATOM 956 N N . THR A 1 116 ? -24.922 3.592 3.488 1.00 95.94 116 THR A N 1
ATOM 957 C CA . THR A 1 116 ? -25.174 5.030 3.362 1.00 95.94 116 THR A CA 1
ATOM 958 C C . THR A 1 116 ? -24.275 5.855 4.275 1.00 95.94 116 THR A C 1
ATOM 960 O O . THR A 1 116 ? -23.924 5.455 5.385 1.00 95.94 116 THR A O 1
ATOM 963 N N . LEU A 1 117 ? -23.951 7.074 3.835 1.00 94.75 117 LEU A N 1
ATOM 964 C CA . LEU A 1 117 ? -23.178 8.024 4.642 1.00 94.75 117 LEU A CA 1
ATOM 965 C C . LEU A 1 117 ? -23.899 8.430 5.935 1.00 94.75 117 LEU A C 1
ATOM 967 O O . LEU A 1 117 ? -23.246 8.796 6.912 1.00 94.75 117 LEU A O 1
ATOM 971 N N . ASN A 1 118 ? -25.233 8.377 5.952 1.00 96.12 118 ASN A N 1
ATOM 972 C CA . ASN A 1 118 ? -26.023 8.707 7.135 1.00 96.12 118 ASN A CA 1
ATOM 973 C C . ASN A 1 118 ? -25.864 7.635 8.220 1.00 96.12 118 ASN A C 1
ATOM 975 O O . ASN A 1 118 ? -25.540 7.978 9.355 1.00 96.12 118 ASN A O 1
ATOM 979 N N . GLU A 1 119 ? -25.999 6.355 7.863 1.00 94.19 119 GLU A N 1
ATOM 980 C CA . GLU A 1 119 ? -25.729 5.232 8.774 1.00 94.19 119 GLU A CA 1
ATOM 981 C C . GLU A 1 119 ? -24.282 5.263 9.271 1.00 94.19 119 GLU A C 1
ATOM 983 O O . GLU A 1 119 ? -24.025 5.176 10.472 1.00 94.19 119 GLU A O 1
ATOM 988 N N . GLN A 1 120 ? -23.333 5.467 8.353 1.00 95.81 120 GLN A N 1
ATOM 989 C CA . GLN A 1 120 ? -21.916 5.554 8.683 1.00 95.81 120 GLN A CA 1
ATOM 990 C C . GLN A 1 120 ? -21.644 6.664 9.715 1.00 95.81 120 GLN A C 1
ATOM 992 O O . GLN A 1 120 ? -20.942 6.458 10.711 1.00 95.81 120 GLN A O 1
ATOM 997 N N . ARG A 1 121 ? -22.242 7.848 9.517 1.00 96.00 121 ARG A N 1
ATOM 998 C CA . ARG A 1 121 ? -22.130 8.988 10.438 1.00 96.00 121 ARG A CA 1
ATOM 999 C C . ARG A 1 121 ? -22.725 8.679 11.807 1.00 96.00 121 ARG A C 1
ATOM 1001 O O . ARG A 1 121 ? -22.150 9.103 12.811 1.00 96.00 121 ARG A O 1
ATOM 1008 N N . GLU A 1 122 ? -23.839 7.961 11.857 1.00 95.88 122 GLU A N 1
ATOM 1009 C CA . GLU A 1 122 ? -24.493 7.613 13.115 1.00 95.88 122 GLU A CA 1
ATOM 1010 C C . GLU A 1 122 ? -23.633 6.654 13.941 1.00 95.88 122 GLU A C 1
ATOM 1012 O O . GLU A 1 122 ? -23.337 6.935 15.105 1.00 95.88 122 GLU A O 1
ATOM 1017 N N . VAL A 1 123 ? -23.115 5.588 13.320 1.00 94.31 123 VAL A N 1
ATOM 1018 C CA . VAL A 1 123 ? -22.184 4.641 13.961 1.00 94.31 123 VAL A CA 1
ATOM 1019 C C . VAL A 1 123 ? -20.924 5.357 14.454 1.00 94.31 123 VAL A C 1
ATOM 1021 O O . VAL A 1 123 ? -20.452 5.111 15.570 1.00 94.31 123 VAL A O 1
ATOM 1024 N N . TRP A 1 124 ? -20.392 6.295 13.665 1.00 92.88 124 TRP A N 1
ATOM 1025 C CA . TRP A 1 124 ? -19.259 7.116 14.085 1.00 92.88 124 TRP A CA 1
ATOM 1026 C C . TRP A 1 124 ? -19.569 7.938 15.331 1.00 92.88 124 TRP A C 1
ATOM 1028 O O . TRP A 1 124 ? -18.819 7.873 16.304 1.00 92.88 124 TRP A O 1
ATOM 1038 N N . ARG A 1 125 ? -20.656 8.718 15.319 1.00 93.56 125 ARG A N 1
ATOM 1039 C CA . ARG A 1 125 ? -20.974 9.654 16.407 1.00 93.56 125 ARG A CA 1
ATOM 1040 C C . ARG A 1 125 ? -21.319 8.936 17.705 1.00 93.56 125 ARG A C 1
ATOM 1042 O O . ARG A 1 125 ? -20.903 9.409 18.760 1.00 93.56 125 ARG A O 1
ATOM 1049 N N . THR A 1 126 ? -22.045 7.825 17.621 1.00 92.19 126 THR A N 1
ATOM 1050 C CA . THR A 1 126 ? -22.580 7.124 18.796 1.00 92.19 126 THR A CA 1
ATOM 1051 C C . THR A 1 126 ? -21.624 6.089 19.375 1.00 92.19 126 THR A C 1
ATOM 1053 O O . THR A 1 126 ? -21.562 5.951 20.593 1.00 92.19 126 THR A O 1
ATOM 1056 N N . LYS A 1 127 ? -20.859 5.375 18.537 1.00 90.56 127 LYS A N 1
ATOM 1057 C CA . LYS A 1 127 ? -20.051 4.226 18.981 1.00 90.56 127 LYS A CA 1
ATOM 1058 C C . LYS A 1 127 ? -18.546 4.488 18.898 1.00 90.56 127 LYS A C 1
ATOM 1060 O O . LYS A 1 127 ? -17.832 4.260 19.870 1.00 90.56 127 LYS A O 1
ATOM 1065 N N . ILE A 1 128 ? -18.042 4.968 17.759 1.00 90.50 128 ILE A N 1
ATOM 1066 C CA . ILE A 1 128 ? -16.586 5.022 17.5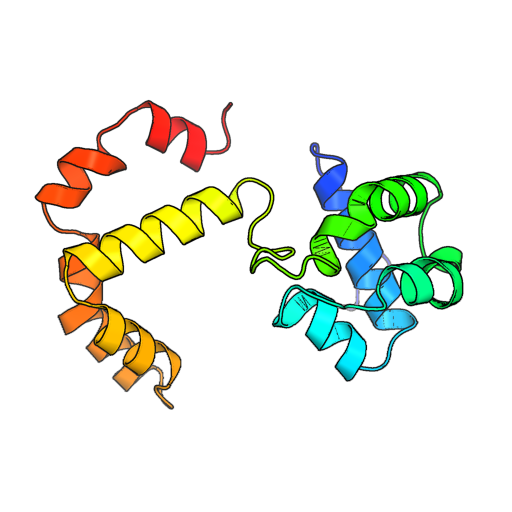02 1.00 90.50 128 ILE A CA 1
ATOM 1067 C C . ILE A 1 128 ? -15.936 6.287 18.081 1.00 90.50 128 ILE A C 1
ATOM 1069 O O . ILE A 1 128 ? -14.927 6.206 18.784 1.00 90.50 128 ILE A O 1
ATOM 1073 N N . ARG A 1 129 ? -16.508 7.465 17.811 1.00 88.75 129 ARG A N 1
ATOM 1074 C CA . ARG A 1 129 ? -15.975 8.763 18.249 1.00 88.75 129 ARG A CA 1
ATOM 1075 C C . ARG A 1 129 ? -15.830 8.865 19.773 1.00 88.75 129 ARG A C 1
ATOM 1077 O O . ARG A 1 129 ? -14.776 9.332 20.198 1.00 88.75 129 ARG A O 1
ATOM 1084 N N . PRO A 1 130 ? -16.801 8.435 20.606 1.00 87.31 130 PRO A N 1
ATOM 1085 C CA . PRO A 1 130 ? -16.656 8.513 22.061 1.00 87.31 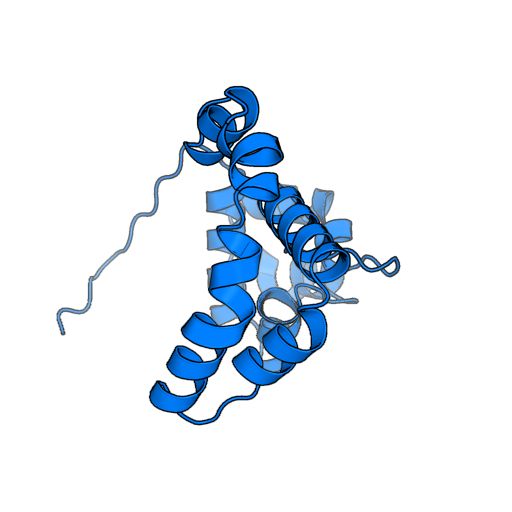130 PRO A CA 1
ATOM 1086 C C . PRO A 1 130 ? -15.502 7.658 22.596 1.00 87.31 130 PRO A C 1
ATOM 1088 O O . PRO A 1 130 ? -14.834 8.058 23.543 1.00 87.31 130 PRO A O 1
ATOM 1091 N N . ALA A 1 131 ? -15.230 6.511 21.965 1.00 84.31 131 ALA A N 1
ATOM 1092 C CA . ALA A 1 131 ? -14.089 5.670 22.311 1.00 84.31 131 ALA A CA 1
ATOM 1093 C C . ALA A 1 131 ? -12.757 6.332 21.928 1.00 84.31 131 ALA A C 1
ATOM 1095 O O . ALA A 1 131 ? -11.848 6.401 22.756 1.00 84.31 131 ALA A O 1
ATOM 1096 N N . LEU A 1 132 ? -12.659 6.865 20.702 1.00 78.94 132 LEU A N 1
ATOM 1097 C CA . LEU A 1 132 ? -11.453 7.541 20.203 1.00 78.94 132 LEU A CA 1
ATOM 1098 C C . LEU A 1 132 ? -11.124 8.828 20.969 1.00 78.94 132 LEU A C 1
ATOM 1100 O O . LEU A 1 132 ? -9.955 9.108 21.200 1.00 78.94 132 LEU A O 1
ATOM 1104 N N . LEU A 1 133 ? -12.139 9.599 21.360 1.00 80.62 133 LEU A N 1
ATOM 1105 C CA . LEU A 1 133 ? -11.990 10.870 22.081 1.00 80.62 133 LEU A CA 1
ATOM 1106 C C . LEU A 1 133 ? -12.205 10.726 23.591 1.00 80.62 133 LEU A C 1
ATOM 1108 O O . LEU A 1 133 ? -12.497 11.701 24.285 1.00 80.62 133 LEU A O 1
ATOM 1112 N N . SER A 1 134 ? -12.114 9.507 24.116 1.00 79.62 134 SER A N 1
ATOM 1113 C CA . SER A 1 134 ? -12.223 9.291 25.552 1.00 79.62 134 SER A CA 1
ATOM 1114 C C . SER A 1 134 ? -11.069 9.993 26.274 1.00 79.62 134 SER A C 1
ATOM 1116 O O . SER A 1 134 ? -9.923 9.973 25.821 1.00 79.62 134 SER A O 1
ATOM 1118 N N . LYS A 1 135 ? -11.355 10.593 27.438 1.00 75.19 135 LYS A N 1
ATOM 1119 C CA . LYS A 1 135 ? -10.344 11.296 28.253 1.00 75.19 135 LYS A CA 1
ATOM 1120 C C . LYS A 1 135 ? -9.116 10.426 28.540 1.00 75.19 135 LYS A C 1
ATOM 1122 O O . LYS A 1 135 ? -8.000 10.925 28.531 1.00 75.19 135 LYS A O 1
ATOM 1127 N N . LEU A 1 136 ? -9.320 9.122 28.736 1.00 71.75 136 LEU A N 1
ATOM 1128 C CA . LEU A 1 136 ? -8.245 8.152 28.941 1.00 71.75 136 LEU A CA 1
ATOM 1129 C C . LEU A 1 136 ? -7.264 8.128 27.756 1.00 71.75 136 LEU A C 1
ATOM 1131 O O . LEU A 1 136 ? -6.054 8.158 27.947 1.00 71.75 136 LEU A O 1
ATOM 1135 N N . LEU A 1 137 ? -7.784 8.093 26.531 1.00 71.25 137 LEU A N 1
ATOM 1136 C CA . LEU A 1 137 ? -6.988 7.973 25.314 1.00 71.25 137 LEU A CA 1
ATOM 1137 C C . LEU A 1 137 ? -6.338 9.304 24.933 1.00 71.25 137 LEU A C 1
ATOM 1139 O O . LEU A 1 137 ? -5.160 9.323 24.581 1.00 71.25 137 LEU A O 1
ATOM 1143 N N . CYS A 1 138 ? -7.062 10.417 25.085 1.00 70.19 138 CYS A N 1
ATOM 1144 C CA . CYS A 1 138 ? -6.483 11.752 24.946 1.00 70.19 138 CYS A CA 1
ATOM 1145 C C . CYS A 1 138 ? -5.284 11.932 25.886 1.00 70.19 138 CYS A C 1
ATOM 1147 O O . CYS A 1 138 ? -4.210 12.291 25.417 1.00 70.19 138 CYS A O 1
ATOM 1149 N N . ASN A 1 139 ? -5.432 11.580 27.166 1.00 68.81 139 ASN A N 1
ATOM 1150 C CA . ASN A 1 139 ? -4.373 11.756 28.159 1.00 68.81 139 ASN A CA 1
ATOM 1151 C C . ASN A 1 139 ? -3.187 10.796 27.964 1.00 68.81 139 ASN A C 1
ATOM 1153 O O . ASN A 1 139 ? -2.058 11.160 28.272 1.00 68.81 139 ASN A O 1
ATOM 1157 N N . LEU A 1 140 ? -3.421 9.570 27.479 1.00 69.31 140 LEU A N 1
ATOM 1158 C CA . LEU A 1 140 ? -2.362 8.563 27.335 1.00 69.31 140 LEU A CA 1
ATOM 1159 C C . LEU A 1 140 ? -1.628 8.613 25.993 1.00 69.31 140 LEU A C 1
ATOM 1161 O O . LEU A 1 140 ? -0.463 8.237 25.946 1.00 69.31 140 LEU A O 1
ATOM 1165 N N . VAL A 1 141 ? -2.298 9.010 24.908 1.00 68.31 141 VAL A N 1
ATOM 1166 C CA . VAL A 1 141 ? -1.748 8.931 23.543 1.00 68.31 141 VAL A CA 1
ATOM 1167 C C . VAL A 1 141 ? -1.548 10.320 22.949 1.00 68.31 141 VAL A C 1
ATOM 1169 O O . VAL A 1 141 ? -0.456 10.638 22.497 1.00 68.31 141 VAL A O 1
ATOM 1172 N N . VAL A 1 142 ? -2.584 11.164 22.964 1.00 66.88 142 VAL A N 1
ATOM 1173 C CA . VAL A 1 142 ? -2.548 12.475 22.288 1.00 66.88 142 VAL A CA 1
ATOM 1174 C C . VAL A 1 142 ? -1.717 13.494 23.069 1.00 66.88 142 VAL A C 1
ATOM 1176 O O . VAL A 1 142 ? -1.055 14.326 22.464 1.00 66.88 142 VAL A O 1
ATOM 1179 N N . SER A 1 143 ? -1.709 13.415 24.400 1.00 66.69 143 SER A N 1
ATOM 1180 C CA . SER A 1 143 ? -0.911 14.298 25.260 1.00 66.69 143 SER A CA 1
ATOM 1181 C C . SER A 1 143 ? 0.583 13.955 25.304 1.00 66.69 143 SER A C 1
ATOM 1183 O O . SER A 1 143 ? 1.334 14.655 25.976 1.00 66.69 143 SER A O 1
ATOM 1185 N N . GLN A 1 144 ? 1.037 12.899 24.620 1.00 69.62 144 GLN A N 1
ATOM 1186 C CA . GLN A 1 144 ? 2.464 12.598 24.523 1.00 69.62 144 GLN A CA 1
ATOM 1187 C C . GLN A 1 144 ? 3.097 13.445 23.416 1.00 69.62 144 GLN A C 1
ATOM 1189 O O . GLN A 1 144 ? 2.744 13.301 22.246 1.00 69.62 144 GLN A O 1
ATOM 1194 N N . GLU A 1 145 ? 4.067 14.295 23.769 1.00 64.62 145 GLU A N 1
ATOM 1195 C CA . GLU A 1 145 ? 4.789 15.133 22.800 1.00 64.62 145 GLU A CA 1
ATOM 1196 C C . GLU A 1 145 ? 5.369 14.299 21.653 1.00 64.62 145 GLU A C 1
ATOM 1198 O O . GLU A 1 145 ? 5.194 14.645 20.489 1.00 64.62 145 GLU A O 1
ATOM 1203 N N . SER A 1 146 ? 5.968 13.146 21.959 1.00 66.19 146 SER A N 1
ATOM 1204 C CA . SER A 1 146 ? 6.536 12.235 20.958 1.00 66.19 146 SER A CA 1
ATOM 1205 C C . SER A 1 146 ? 5.519 11.774 19.906 1.00 66.19 146 SER A C 1
ATOM 1207 O O . SER A 1 146 ? 5.863 11.650 18.729 1.00 66.19 146 SER A O 1
ATOM 1209 N N . PHE A 1 147 ? 4.261 11.557 20.303 1.00 68.50 147 PHE A N 1
ATOM 1210 C CA . PHE A 1 147 ? 3.181 11.201 19.388 1.00 68.50 147 PHE A CA 1
ATOM 1211 C C . PHE A 1 147 ? 2.789 12.383 18.498 1.00 68.50 147 PHE A C 1
ATOM 1213 O O . PHE A 1 147 ? 2.605 12.194 17.298 1.00 68.50 147 PHE A O 1
ATOM 1220 N N . LEU A 1 148 ? 2.699 13.595 19.053 1.00 65.25 148 LEU A N 1
ATOM 1221 C CA . LEU A 1 148 ? 2.358 14.804 18.297 1.00 65.25 148 LEU A CA 1
ATOM 1222 C C . LEU A 1 148 ? 3.435 15.154 17.265 1.00 65.25 148 LEU A C 1
ATOM 1224 O O . LEU A 1 148 ? 3.102 15.386 16.104 1.00 65.25 148 LEU A O 1
ATOM 1228 N N . TRP A 1 149 ? 4.711 15.116 17.655 1.00 62.72 149 TRP A N 1
ATOM 1229 C CA . TRP A 1 149 ? 5.841 15.341 16.748 1.00 62.72 149 TRP A CA 1
ATOM 1230 C C . TRP A 1 149 ? 5.865 14.306 15.614 1.00 62.72 149 TRP A C 1
ATOM 1232 O O . TRP A 1 149 ? 5.891 14.674 14.437 1.00 62.72 149 TRP A O 1
ATOM 1242 N N . SER A 1 150 ? 5.693 13.023 15.952 1.00 64.50 150 SER A N 1
ATOM 1243 C CA . SER A 1 150 ? 5.616 11.941 14.960 1.00 64.50 150 SER A CA 1
ATOM 1244 C C . SER A 1 150 ? 4.404 12.070 14.027 1.00 64.50 150 SER A C 1
ATOM 1246 O O . SER A 1 150 ? 4.504 11.791 12.833 1.00 64.50 150 SER A O 1
ATOM 1248 N N . ALA A 1 151 ? 3.244 12.489 14.544 1.00 62.88 151 ALA A N 1
ATOM 1249 C CA . ALA A 1 151 ? 2.021 12.671 13.759 1.00 62.88 151 ALA A CA 1
ATOM 1250 C C . ALA A 1 151 ? 2.097 13.878 12.811 1.00 62.88 151 ALA A C 1
ATOM 1252 O O . ALA A 1 151 ? 1.465 13.865 11.756 1.00 62.88 151 ALA A O 1
ATOM 1253 N N . LEU A 1 152 ? 2.889 14.894 13.164 1.00 60.47 152 LEU A N 1
ATOM 1254 C CA . LEU A 1 152 ? 3.193 16.049 12.317 1.00 60.47 152 LEU A CA 1
ATOM 1255 C C . LEU A 1 152 ? 4.245 15.741 11.237 1.00 60.47 152 LEU A C 1
ATOM 1257 O O . LEU A 1 152 ? 4.514 16.592 10.393 1.00 60.47 152 LEU A O 1
ATOM 1261 N N . GLY A 1 153 ? 4.818 14.531 11.235 1.00 54.06 153 GLY A N 1
ATOM 1262 C CA . GLY A 1 153 ? 5.836 14.120 10.269 1.00 54.06 153 GLY A CA 1
ATOM 1263 C C . GLY A 1 153 ? 7.223 14.698 10.554 1.00 54.06 153 GLY A C 1
ATOM 1264 O O . GLY A 1 153 ? 8.063 14.715 9.655 1.00 54.06 153 GLY A O 1
ATOM 1265 N N . VAL A 1 154 ? 7.463 15.165 11.782 1.00 51.00 154 VAL A N 1
ATOM 1266 C CA . VAL A 1 154 ? 8.772 15.640 12.239 1.00 51.00 154 VAL A CA 1
ATOM 1267 C C . VAL A 1 154 ? 9.460 14.485 12.983 1.00 51.00 154 VAL A C 1
ATOM 1269 O O . VAL A 1 154 ? 8.834 13.913 13.879 1.00 51.00 154 VAL A O 1
ATOM 1272 N N . PRO A 1 155 ? 10.681 14.079 12.583 1.00 51.31 155 PRO A N 1
ATOM 1273 C CA . PRO A 1 155 ? 11.424 13.011 13.253 1.00 51.31 155 PRO A CA 1
ATOM 1274 C C . PRO A 1 155 ? 11.841 13.379 14.681 1.00 51.31 155 PRO A C 1
ATOM 1276 O O . PRO A 1 155 ? 12.071 14.581 14.945 1.00 51.31 155 PRO A O 1
#

Organism: Verticillium longisporum (NCBI:txid100787)

Solvent-accessible surface area (backbone atoms only — not comparable to full-atom values): 8889 Å² total; per-residue (Å²): 133,89,79,74,94,73,87,87,87,87,64,94,52,64,68,58,52,34,52,50,42,52,51,53,20,34,69,74,59,44,59,68,69,62,41,38,29,46,71,69,72,14,32,30,81,60,45,63,58,44,42,69,75,53,31,45,90,56,38,56,73,66,40,45,52,52,48,67,76,45,42,62,42,32,45,44,85,89,76,51,24,51,62,58,42,77,72,50,27,56,55,54,50,52,52,58,47,50,31,56,76,64,64,34,52,64,50,52,54,49,42,74,65,47,91,44,74,66,58,28,49,48,42,36,65,73,50,48,46,56,54,68,66,25,70,68,45,40,64,69,48,65,66,32,64,72,48,51,40,51,74,71,71,45,134

Mean predicted aligned error: 7.18 Å

pLDDT: mean 87.68, std 11.79, range [48.06, 98.38]

Sequence (155 aa):
MQSPARIHAVDLNPTQNHLLELKVASYCALPYEDFWRLFGDGKHPDFRTLLMTKLSPHLSSRAFQYWLQNIHVFTNKRGYGLYDTGGSRHAIRVFRWITRIFGVRRAVAEFLDTKTLNEQREVWRTKIRPALLSKLLCNLVVSQESFLWSALGVP

Secondary structure (DSSP, 8-state):
----S------SSHHHHHHHHHHHHHHHHS-HHHHHHHHTSS--TTHHHHIIIIIGGGS-HHHHHHHHHTTHHHH-SSS--GGGSTTHHHHHHHHHHHHHHTSTHHHHHHHHH-SSHHHHHHHIIIIIHHHHT-HHHIIIIIT-HHHHHHHTT--

Foldseek 3Di:
DDDDPDDDDDDPPVVVVLVVLQLVQCVVFHDVVQSCLCPVVQADQCVLVCLVPTRVVSHDPVSSVVCNVVVCQHNPPPPHGVCCDDPSVVVVVLLVVLCVVLVCPVLVVQLVPDPDPVSNVVSCVPRPVCSCPPPVNCVPQVPDPVNVCVVVVHD

Radius of gyration: 19.27 Å; Cα contacts (8 Å, |Δi|>4): 123; chains: 1; bounding box: 42×35×49 Å

InterPro domains:
  IPR021829 Protein of unknown function DUF3419 [PF11899] (2-155)